Protein AF-A0AA41U1H0-F1 (afdb_monomer_lite)

Structure (mmCIF, N/CA/C/O backbone):
data_AF-A0AA41U1H0-F1
#
_entry.id   AF-A0AA41U1H0-F1
#
loop_
_atom_site.group_PDB
_atom_site.id
_atom_site.type_symbol
_atom_site.label_atom_id
_atom_site.label_alt_id
_atom_site.label_comp_id
_atom_site.label_asym_id
_atom_site.label_entity_id
_atom_site.label_seq_id
_atom_site.pdbx_PDB_ins_code
_atom_site.Cartn_x
_atom_site.Cartn_y
_atom_site.Cartn_z
_atom_site.occupancy
_atom_site.B_iso_or_equiv
_atom_site.auth_seq_id
_atom_site.auth_comp_id
_atom_site.auth_asym_id
_atom_site.auth_atom_id
_atom_site.pdbx_PDB_model_num
ATOM 1 N N . MET A 1 1 ? -1.093 19.615 -44.909 1.00 38.97 1 MET A N 1
ATOM 2 C CA . MET A 1 1 ? -1.624 19.271 -43.579 1.00 38.97 1 MET A CA 1
ATOM 3 C C . MET A 1 1 ? -1.733 17.768 -43.614 1.00 38.97 1 MET A C 1
ATOM 5 O O . MET A 1 1 ? -2.700 17.255 -44.157 1.00 38.97 1 MET A O 1
ATOM 9 N N . GLU A 1 2 ? -0.629 17.109 -43.279 1.00 36.94 2 GLU A N 1
ATOM 10 C CA . GLU A 1 2 ? -0.544 15.651 -43.307 1.00 36.94 2 GLU A CA 1
ATOM 11 C C . GLU A 1 2 ? -1.292 15.120 -42.083 1.0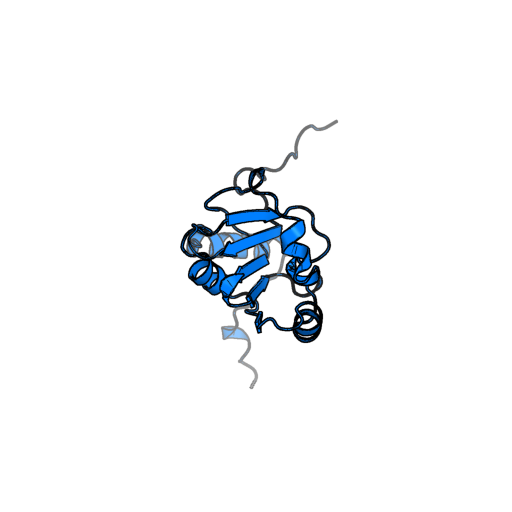0 36.94 2 GLU A C 1
ATOM 13 O O . GLU A 1 2 ? -1.038 15.604 -40.977 1.00 36.94 2 GLU A O 1
ATOM 18 N N . PRO A 1 3 ? -2.273 14.228 -42.267 1.00 50.59 3 PRO A N 1
ATOM 19 C CA . PRO A 1 3 ? -2.850 13.464 -41.184 1.00 50.59 3 PRO A CA 1
ATOM 20 C C . PRO A 1 3 ? -2.080 12.147 -41.120 1.00 50.59 3 PRO A C 1
ATOM 22 O O . PRO A 1 3 ? -2.279 11.340 -42.010 1.00 50.59 3 PRO A O 1
ATOM 25 N N . ASP A 1 4 ? -1.176 11.977 -40.159 1.00 47.00 4 ASP A N 1
ATOM 26 C CA . ASP A 1 4 ? -0.711 10.669 -39.665 1.00 47.00 4 ASP A CA 1
ATOM 27 C C . ASP A 1 4 ? 0.357 10.902 -38.588 1.00 47.00 4 ASP A C 1
ATOM 29 O O . ASP A 1 4 ? 1.455 11.348 -38.892 1.00 47.00 4 ASP A O 1
ATOM 33 N N . GLU A 1 5 ? -0.026 10.679 -37.328 1.00 45.88 5 GLU A N 1
ATOM 34 C CA . GLU A 1 5 ? 0.785 10.127 -36.222 1.00 45.88 5 GLU A CA 1
ATOM 35 C C . GLU A 1 5 ? -0.016 10.295 -34.921 1.00 45.88 5 GLU A C 1
ATOM 37 O O . GLU A 1 5 ? 0.346 11.018 -33.996 1.00 45.88 5 GLU A O 1
ATOM 42 N N . VAL A 1 6 ? -1.171 9.630 -34.845 1.00 46.84 6 VAL A N 1
ATOM 43 C CA . VAL A 1 6 ? -1.650 9.172 -33.537 1.00 46.84 6 VAL A CA 1
ATOM 44 C C . VAL A 1 6 ? -1.108 7.759 -33.423 1.00 46.84 6 VAL A C 1
ATOM 46 O O . VAL A 1 6 ? -1.767 6.797 -33.810 1.00 46.84 6 VAL A O 1
ATOM 49 N N . GLY A 1 7 ? 0.166 7.688 -33.035 1.00 42.78 7 GLY A N 1
ATOM 50 C CA . GLY A 1 7 ? 0.852 6.444 -32.734 1.00 42.78 7 GLY A CA 1
ATOM 51 C C . GLY A 1 7 ? 0.042 5.641 -31.723 1.00 42.78 7 GLY A C 1
ATOM 52 O O . GLY A 1 7 ? -0.494 6.164 -30.747 1.00 42.78 7 GLY A O 1
ATOM 53 N N . GLU A 1 8 ? -0.083 4.373 -32.049 1.00 45.38 8 GLU A N 1
ATOM 54 C CA . GLU A 1 8 ? -0.769 3.295 -31.364 1.00 45.38 8 GLU A CA 1
ATOM 55 C C . GLU A 1 8 ? -0.236 3.102 -29.928 1.00 45.38 8 GLU A C 1
ATOM 57 O O . GLU A 1 8 ? 0.648 2.295 -29.688 1.00 45.38 8 GLU A O 1
ATOM 62 N N . TYR A 1 9 ? -0.779 3.840 -28.953 1.00 47.97 9 TYR A N 1
ATOM 63 C CA . TYR A 1 9 ? -0.639 3.544 -27.512 1.00 47.97 9 TYR A CA 1
ATOM 64 C C . TYR A 1 9 ? -1.861 2.778 -26.973 1.00 47.97 9 TYR A C 1
ATOM 66 O O . TYR A 1 9 ? -2.276 2.943 -25.827 1.00 47.97 9 TYR A O 1
ATOM 74 N N . ALA A 1 10 ? -2.510 1.984 -27.824 1.00 52.25 10 ALA A N 1
ATOM 75 C CA . ALA A 1 10 ? -3.662 1.182 -27.443 1.00 52.25 10 ALA A CA 1
ATOM 76 C C . ALA A 1 10 ? -3.175 -0.199 -26.997 1.00 52.25 10 ALA A C 1
ATOM 78 O O . ALA A 1 10 ? -2.810 -1.004 -27.843 1.00 52.25 10 ALA A O 1
ATOM 79 N N . ASP A 1 11 ? -3.110 -0.435 -25.681 1.00 50.31 11 ASP A N 1
ATOM 80 C CA . ASP A 1 11 ? -3.753 -1.610 -25.052 1.00 50.31 11 ASP A CA 1
ATOM 81 C C . ASP A 1 11 ? -3.364 -1.839 -23.581 1.00 50.31 11 ASP A C 1
ATOM 83 O O . ASP A 1 11 ? -3.979 -2.677 -22.920 1.00 50.31 11 ASP A O 1
ATOM 87 N N . GLU A 1 12 ? -2.428 -1.080 -23.006 1.00 49.78 12 GLU A N 1
ATOM 88 C CA . GLU A 1 12 ? -2.228 -1.086 -21.552 1.00 49.78 12 GLU A CA 1
ATOM 89 C C . GLU A 1 12 ? -2.773 0.207 -20.943 1.00 49.78 12 GLU A C 1
ATOM 91 O O . GLU A 1 12 ? -2.351 1.289 -21.352 1.00 49.78 12 GLU A O 1
ATOM 96 N N . PRO A 1 13 ? -3.747 0.137 -20.010 1.00 51.28 13 PRO A N 1
ATOM 97 C CA . PRO A 1 13 ? -4.160 1.333 -19.296 1.00 51.28 13 PRO A CA 1
ATOM 98 C C . PRO A 1 13 ? -2.927 1.914 -18.610 1.00 51.28 13 PRO A C 1
ATOM 100 O O . PRO A 1 13 ? -2.172 1.155 -17.993 1.00 51.28 13 PRO A O 1
ATOM 103 N N . ASP A 1 14 ? -2.751 3.237 -18.705 1.00 57.66 14 ASP A N 1
ATOM 104 C CA . ASP A 1 14 ? -1.719 3.938 -17.943 1.00 57.66 14 ASP A CA 1
ATOM 105 C C . ASP A 1 14 ? -1.735 3.400 -16.508 1.00 57.66 14 ASP A C 1
ATOM 107 O O . ASP A 1 14 ? -2.815 3.312 -15.898 1.00 57.66 14 ASP A O 1
ATOM 111 N N . PRO A 1 15 ? -0.578 2.970 -15.975 1.00 60.09 15 PRO A N 1
ATOM 112 C CA . PRO A 1 15 ? -0.550 2.350 -14.669 1.00 60.09 15 PRO A CA 1
ATOM 113 C C . PRO A 1 15 ? -1.154 3.322 -13.660 1.00 60.09 15 PRO A C 1
ATOM 115 O O . PRO A 1 15 ? -0.846 4.519 -13.658 1.00 60.09 15 PRO A O 1
ATOM 118 N N . VAL A 1 16 ? -2.017 2.807 -12.779 1.00 62.00 16 VAL A N 1
ATOM 119 C CA . VAL A 1 16 ? -2.509 3.625 -11.671 1.00 62.00 16 VAL A CA 1
ATOM 120 C C . VAL A 1 16 ? -1.298 4.124 -10.897 1.00 62.00 16 VAL A C 1
ATOM 122 O O . VAL A 1 16 ? -0.396 3.351 -10.558 1.00 62.00 16 VAL A O 1
ATOM 125 N N . ILE A 1 17 ? -1.273 5.430 -10.633 1.00 76.69 17 ILE A N 1
ATOM 126 C CA . ILE A 1 17 ? -0.109 6.067 -10.017 1.00 76.69 17 ILE A CA 1
ATOM 127 C C . ILE A 1 17 ? 0.129 5.471 -8.633 1.00 76.69 17 ILE A C 1
ATOM 129 O O . ILE A 1 17 ? 1.256 5.094 -8.317 1.00 76.69 17 ILE A O 1
ATOM 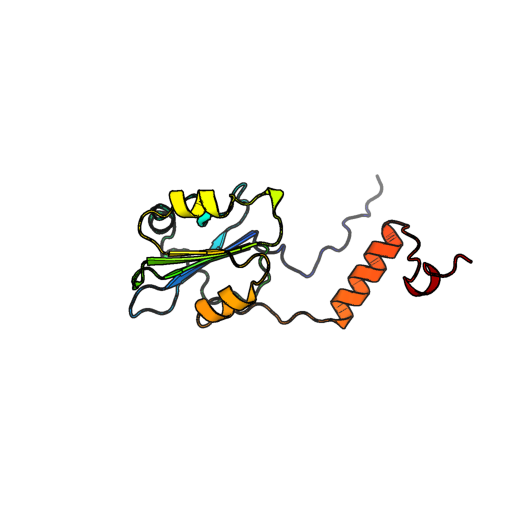133 N N . CYS A 1 18 ? -0.929 5.321 -7.835 1.00 90.56 18 CYS A N 1
ATOM 134 C CA . CYS A 1 18 ? -0.834 4.675 -6.537 1.00 90.56 18 CYS A CA 1
ATOM 135 C C . CYS A 1 18 ? -2.095 3.879 -6.194 1.00 90.56 18 CYS A C 1
ATOM 137 O O . CYS A 1 18 ? -3.210 4.393 -6.290 1.00 90.56 18 CYS A O 1
ATOM 139 N N . LEU A 1 19 ? -1.913 2.634 -5.758 1.00 94.19 19 LEU A N 1
ATOM 140 C CA . LEU A 1 19 ? -2.990 1.814 -5.216 1.00 94.19 19 LEU A CA 1
ATOM 141 C C . LEU A 1 19 ? -3.021 1.906 -3.688 1.00 94.19 19 LEU A C 1
ATOM 143 O O . LEU A 1 19 ? -1.998 1.700 -3.032 1.00 94.19 19 LEU A O 1
ATOM 147 N N . VAL A 1 20 ? -4.195 2.148 -3.113 1.00 96.00 20 VAL A N 1
ATOM 148 C CA . VAL A 1 20 ? -4.409 2.130 -1.662 1.00 96.00 20 VAL A CA 1
ATOM 149 C C . VAL A 1 20 ? -5.289 0.948 -1.299 1.00 96.00 20 VAL A C 1
ATOM 151 O O . VAL A 1 20 ? -6.371 0.792 -1.858 1.00 96.00 20 VAL A O 1
ATOM 154 N N . THR A 1 21 ? -4.851 0.127 -0.348 1.00 97.12 21 THR A N 1
ATOM 155 C CA . THR A 1 21 ? -5.712 -0.880 0.278 1.00 97.12 21 THR A CA 1
ATOM 156 C C . THR A 1 21 ? -5.848 -0.620 1.769 1.00 97.12 21 THR A C 1
ATOM 158 O O . THR A 1 21 ? -4.880 -0.254 2.437 1.00 97.12 21 THR A O 1
ATOM 161 N N . ILE A 1 22 ? -7.062 -0.784 2.290 1.00 96.75 22 ILE A N 1
ATOM 162 C CA . ILE A 1 22 ? -7.386 -0.542 3.698 1.00 96.75 22 ILE A CA 1
ATOM 163 C C . ILE A 1 22 ? -8.031 -1.805 4.258 1.00 96.75 22 ILE A C 1
ATOM 165 O O . ILE A 1 22 ? -9.090 -2.219 3.792 1.00 96.75 22 ILE A O 1
ATOM 169 N N . ASP A 1 23 ? -7.383 -2.420 5.245 1.00 95.06 23 ASP A N 1
ATOM 170 C CA . ASP A 1 23 ? -7.911 -3.547 6.010 1.00 95.06 23 ASP A CA 1
ATOM 171 C C . ASP A 1 23 ? -8.539 -3.034 7.313 1.00 95.06 23 ASP A C 1
ATOM 173 O O . ASP A 1 23 ? -7.855 -2.607 8.255 1.00 95.06 23 ASP A O 1
ATOM 177 N N . GLU A 1 24 ? -9.871 -3.061 7.342 1.00 90.00 24 GLU A N 1
ATOM 178 C CA . GLU A 1 24 ? -10.675 -2.799 8.528 1.00 90.00 24 GLU A CA 1
ATOM 179 C C . GLU A 1 24 ? -11.120 -4.116 9.172 1.00 90.00 24 GLU A C 1
ATOM 181 O O . GLU A 1 24 ? -11.617 -5.034 8.516 1.00 90.00 24 GLU A O 1
ATOM 186 N N . ALA A 1 25 ? -10.985 -4.206 10.497 1.00 85.44 25 ALA A N 1
ATOM 187 C CA . ALA A 1 25 ? -11.260 -5.439 11.226 1.00 85.44 25 ALA A CA 1
ATOM 188 C C . ALA A 1 25 ? -12.665 -5.998 10.945 1.00 85.44 25 ALA A C 1
ATOM 190 O O . ALA A 1 25 ? -13.678 -5.400 11.304 1.00 85.44 25 ALA A O 1
ATOM 191 N N . GLY A 1 26 ? -12.701 -7.221 10.414 1.00 78.94 26 GLY A N 1
ATOM 192 C CA . GLY A 1 26 ? -13.939 -7.970 10.201 1.00 78.94 26 GLY A CA 1
ATOM 193 C C . GLY A 1 26 ? -14.626 -7.696 8.864 1.00 78.94 26 GLY A C 1
ATOM 194 O O . GLY A 1 26 ? -15.715 -8.230 8.650 1.00 78.94 26 GLY A O 1
ATOM 195 N N . LEU A 1 27 ? -13.999 -6.924 7.975 1.00 84.88 27 LEU A N 1
ATOM 196 C CA . LEU A 1 27 ? -14.458 -6.676 6.612 1.00 84.88 27 LEU A CA 1
ATOM 197 C C . LEU A 1 27 ? -13.452 -7.224 5.591 1.00 84.88 27 LEU A C 1
ATOM 199 O O . LEU A 1 27 ? -12.339 -7.618 5.933 1.00 84.88 27 LEU A O 1
ATOM 203 N N . ALA A 1 28 ? -13.877 -7.308 4.330 1.00 87.94 28 ALA A N 1
ATOM 204 C CA . ALA A 1 28 ? -12.928 -7.478 3.237 1.00 87.94 28 ALA A CA 1
ATOM 205 C C . ALA A 1 28 ? -12.147 -6.162 3.052 1.00 87.94 28 ALA A C 1
ATOM 207 O O . ALA A 1 28 ? -12.757 -5.104 3.223 1.00 87.94 28 ALA A O 1
ATOM 208 N N . PRO A 1 29 ? -10.850 -6.198 2.694 1.00 93.31 29 PRO A N 1
ATOM 209 C CA . PRO A 1 29 ? -10.094 -4.976 2.467 1.00 93.31 29 PRO A CA 1
ATOM 210 C C . PRO A 1 29 ? -10.682 -4.158 1.318 1.00 93.31 29 PRO A C 1
ATOM 212 O O . PRO A 1 29 ? -10.951 -4.702 0.244 1.00 93.31 29 PRO A O 1
ATOM 215 N N . SER A 1 30 ? -10.829 -2.857 1.539 1.00 95.06 30 SER A N 1
ATOM 216 C CA . SER A 1 30 ? -11.206 -1.907 0.494 1.00 95.06 30 SER A CA 1
ATOM 217 C C . SER A 1 30 ? -10.014 -1.567 -0.389 1.00 95.06 30 SER A C 1
ATOM 219 O O . SER A 1 30 ? -8.862 -1.611 0.061 1.00 95.06 30 SER A O 1
ATOM 221 N N . CYS A 1 31 ? -10.285 -1.204 -1.640 1.00 95.94 31 CYS A N 1
ATOM 222 C CA . CYS A 1 31 ? -9.265 -0.854 -2.617 1.00 95.94 31 CYS A CA 1
ATOM 223 C C . CYS A 1 31 ? -9.604 0.459 -3.317 1.00 95.94 31 CYS A C 1
ATOM 225 O O . CYS A 1 31 ? -10.726 0.671 -3.760 1.00 95.94 31 CYS A O 1
ATOM 227 N N . TYR A 1 32 ? -8.615 1.332 -3.473 1.00 94.69 32 TYR A N 1
ATOM 228 C CA . TYR A 1 32 ? -8.779 2.626 -4.120 1.00 94.69 32 TYR A CA 1
ATOM 229 C C . TYR A 1 32 ? -7.637 2.862 -5.102 1.00 94.69 32 TYR A C 1
ATOM 231 O O . TYR A 1 32 ? -6.461 2.693 -4.769 1.00 94.69 32 TYR A O 1
ATOM 239 N N . ALA A 1 33 ? -7.986 3.278 -6.318 1.00 91.50 33 ALA A N 1
ATOM 240 C CA . ALA A 1 33 ? -7.030 3.681 -7.338 1.00 91.50 33 ALA A CA 1
ATOM 241 C C . ALA A 1 33 ? -6.863 5.204 -7.313 1.00 91.50 33 ALA A C 1
ATOM 243 O O . ALA A 1 33 ? -7.820 5.939 -7.558 1.00 91.50 33 ALA A O 1
ATOM 244 N N . VAL A 1 34 ? -5.651 5.684 -7.031 1.00 88.38 34 VAL A N 1
ATOM 245 C CA . VAL A 1 34 ? -5.352 7.117 -6.964 1.00 88.38 34 VAL A CA 1
ATOM 246 C C . VAL A 1 34 ? -4.554 7.534 -8.196 1.00 88.38 34 VAL A C 1
ATOM 248 O O . VAL A 1 34 ? -3.466 7.021 -8.468 1.00 88.38 34 VAL A O 1
ATOM 251 N N . LEU A 1 35 ? -5.122 8.473 -8.954 1.00 81.50 35 LEU A N 1
ATOM 252 C CA . LEU A 1 35 ? -4.558 9.017 -10.187 1.00 81.50 35 LEU A CA 1
ATOM 253 C C . LEU A 1 35 ? -4.066 10.452 -9.969 1.00 81.50 35 LEU A C 1
ATOM 255 O O . LEU A 1 35 ? -4.614 11.192 -9.156 1.00 81.50 35 LEU A O 1
ATOM 259 N N . GLY A 1 36 ? -3.053 10.858 -10.732 1.00 68.38 36 GLY A N 1
ATOM 260 C CA . GLY A 1 36 ? -2.586 12.248 -10.804 1.00 68.38 36 GLY A CA 1
ATOM 261 C C . GLY A 1 36 ? -1.957 12.827 -9.531 1.00 68.38 36 GLY A C 1
ATOM 262 O O . GLY A 1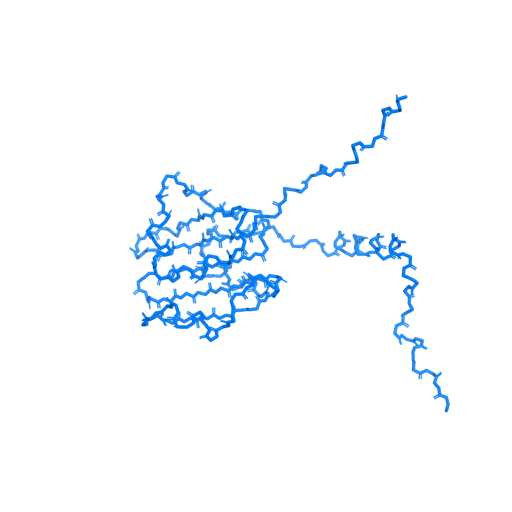 36 ? -1.939 14.046 -9.385 1.00 68.38 36 GLY A O 1
ATOM 263 N N . THR A 1 37 ? -1.463 12.012 -8.594 1.00 64.38 37 THR A N 1
ATOM 264 C CA . THR A 1 37 ? -0.886 12.541 -7.349 1.00 64.38 37 THR A CA 1
ATOM 265 C C . THR A 1 37 ? 0.555 12.995 -7.544 1.00 64.38 37 THR A C 1
ATOM 267 O O . THR A 1 37 ? 1.412 12.186 -7.897 1.00 64.38 37 THR A O 1
ATOM 270 N N . GLU A 1 38 ? 0.852 14.255 -7.222 1.00 69.44 38 GLU A N 1
ATOM 271 C CA . GLU A 1 38 ? 2.235 14.761 -7.180 1.00 69.44 38 GLU A CA 1
ATOM 272 C C . GLU A 1 38 ? 3.061 14.123 -6.046 1.00 69.44 38 GLU A C 1
ATOM 274 O O . GLU A 1 38 ? 4.288 14.081 -6.120 1.00 69.44 38 GLU A O 1
ATOM 279 N N . CYS A 1 39 ? 2.389 13.590 -5.018 1.00 77.75 39 CYS A N 1
ATOM 280 C CA . CYS A 1 39 ? 2.999 12.984 -3.837 1.00 77.75 39 CYS A CA 1
ATOM 281 C C . CYS A 1 39 ? 2.366 11.628 -3.508 1.00 77.75 39 CYS A C 1
ATOM 283 O O . CYS A 1 39 ? 1.153 11.455 -3.619 1.00 77.75 39 CYS A O 1
ATOM 285 N N . HIS A 1 40 ? 3.176 10.692 -3.010 1.00 89.06 40 HIS A N 1
ATOM 286 C CA . HIS A 1 40 ? 2.697 9.394 -2.533 1.00 89.06 40 HIS A CA 1
ATOM 287 C C . HIS A 1 40 ? 1.681 9.550 -1.371 1.00 89.06 40 HIS A C 1
ATOM 289 O O . HIS A 1 40 ? 2.007 10.231 -0.393 1.00 89.06 40 HIS A O 1
ATOM 295 N N . PRO A 1 41 ? 0.506 8.878 -1.383 1.00 91.81 41 PRO A N 1
ATOM 296 C CA . PRO A 1 41 ? -0.543 9.030 -0.360 1.00 91.81 41 PRO A CA 1
ATOM 297 C C . PRO A 1 41 ? -0.097 8.736 1.079 1.00 91.81 41 PRO A C 1
ATOM 299 O O . PRO A 1 41 ? -0.650 9.279 2.031 1.00 91.81 41 PRO A O 1
ATOM 302 N N . VAL A 1 42 ? 0.960 7.938 1.257 1.00 93.12 42 VAL A N 1
ATOM 303 C CA . VAL A 1 42 ? 1.590 7.706 2.574 1.00 93.12 42 VAL A CA 1
ATOM 304 C C . VAL A 1 42 ? 2.006 9.008 3.279 1.00 93.12 42 VAL A C 1
ATOM 306 O O . VAL A 1 42 ? 2.094 9.035 4.505 1.00 93.12 42 VAL A O 1
ATOM 309 N N . ALA A 1 43 ? 2.223 10.095 2.529 1.00 92.69 43 ALA A N 1
ATOM 310 C CA . ALA A 1 43 ? 2.563 11.406 3.068 1.00 92.69 43 ALA A CA 1
ATOM 311 C C . ALA A 1 43 ? 1.414 12.072 3.854 1.00 92.69 43 ALA A C 1
ATOM 313 O O . ALA A 1 43 ? 1.662 12.999 4.624 1.00 92.69 43 ALA A O 1
ATOM 314 N N . LEU A 1 44 ? 0.172 11.604 3.696 1.00 92.69 44 LEU A N 1
ATOM 315 C CA . LEU A 1 44 ? -0.990 12.132 4.420 1.00 92.69 44 LEU A CA 1
ATOM 316 C C . LEU A 1 44 ? -1.058 11.645 5.876 1.00 92.69 44 LEU A C 1
ATOM 318 O O . LEU A 1 44 ? -1.816 12.192 6.678 1.00 92.69 44 LEU A O 1
ATOM 322 N N . GLY A 1 45 ? -0.255 10.644 6.252 1.00 94.69 45 GLY A N 1
ATOM 323 C CA . GLY A 1 45 ? -0.348 10.061 7.587 1.00 94.69 45 GLY A CA 1
ATOM 324 C C . GLY A 1 45 ? -1.713 9.396 7.827 1.00 94.69 45 GLY A C 1
ATOM 325 O O . GLY A 1 45 ? -2.421 9.063 6.878 1.00 94.69 45 GLY A O 1
ATOM 326 N N . PRO A 1 46 ? -2.141 9.252 9.093 1.00 95.94 46 PRO A N 1
ATOM 327 C CA . PRO A 1 46 ? -3.444 8.683 9.433 1.00 95.94 46 PRO A CA 1
ATOM 328 C C . PRO A 1 46 ? -4.648 9.464 8.886 1.00 95.94 46 PRO A C 1
ATOM 330 O O . PRO A 1 46 ? -5.720 8.879 8.775 1.00 95.94 46 PRO A O 1
ATOM 333 N N . ALA A 1 47 ? -4.481 10.745 8.524 1.00 94.12 47 ALA A N 1
ATOM 334 C CA . ALA A 1 47 ? -5.538 11.545 7.892 1.00 94.12 47 ALA A CA 1
ATOM 335 C C . ALA A 1 47 ? -5.935 11.000 6.509 1.00 94.12 47 ALA A C 1
ATOM 337 O O . ALA A 1 47 ? -7.018 11.293 6.022 1.00 94.12 47 ALA A O 1
ATOM 338 N N . LEU A 1 48 ? -5.099 10.143 5.909 1.00 92.38 48 LEU A N 1
ATOM 339 C CA . LEU A 1 48 ? -5.436 9.377 4.712 1.00 92.38 48 LEU A CA 1
ATOM 340 C C . LEU A 1 48 ? -6.779 8.638 4.835 1.00 92.38 48 LEU A C 1
ATOM 342 O O . LEU A 1 48 ? -7.500 8.516 3.852 1.00 92.38 48 LEU A O 1
ATOM 346 N N . LEU A 1 49 ? -7.111 8.136 6.029 1.00 92.94 49 LEU A N 1
ATOM 347 C CA . LEU A 1 49 ? -8.344 7.379 6.264 1.00 92.94 49 LEU A CA 1
ATOM 348 C C . LEU A 1 49 ? -9.605 8.244 6.129 1.00 92.94 49 LEU A C 1
ATOM 350 O O . LEU A 1 49 ? -10.670 7.708 5.847 1.00 92.94 49 LEU A O 1
ATOM 354 N N . ASP A 1 50 ? -9.483 9.562 6.294 1.00 91.94 50 ASP A N 1
ATOM 355 C CA . ASP A 1 50 ? -10.601 10.498 6.155 1.00 91.94 50 ASP A CA 1
ATOM 356 C C . ASP A 1 50 ? -10.894 10.840 4.677 1.00 91.94 50 ASP A C 1
ATOM 358 O O . ASP A 1 50 ? -11.969 11.349 4.361 1.00 91.94 50 ASP A O 1
ATOM 362 N N . GLU A 1 51 ? -9.953 10.552 3.768 1.00 86.94 51 GLU A N 1
ATOM 363 C CA . GLU A 1 51 ? -10.053 10.864 2.333 1.00 86.94 51 GLU A CA 1
ATOM 364 C C . GLU A 1 51 ? -10.762 9.761 1.529 1.00 86.94 51 GLU A C 1
ATOM 366 O O . GLU A 1 51 ? -11.307 10.019 0.453 1.00 86.94 51 GLU A O 1
ATOM 371 N N . PHE A 1 52 ? -10.769 8.522 2.032 1.00 85.00 52 PHE A N 1
ATOM 372 C CA . PHE A 1 52 ? -11.342 7.383 1.319 1.00 85.00 52 PHE A CA 1
ATOM 373 C C . PHE A 1 52 ? -12.759 7.082 1.783 1.00 85.00 52 PHE A C 1
ATOM 375 O O . PHE A 1 52 ? -12.999 6.567 2.873 1.00 85.00 52 PHE A O 1
ATOM 382 N N . ILE A 1 53 ? -13.704 7.404 0.906 1.00 82.81 53 ILE A N 1
ATOM 383 C CA . ILE A 1 53 ? -15.132 7.192 1.123 1.00 82.81 53 ILE A CA 1
ATOM 384 C C . ILE A 1 53 ? -15.535 5.872 0.437 1.00 82.81 53 ILE A C 1
ATOM 386 O O . ILE A 1 53 ? -15.157 5.687 -0.726 1.00 82.81 53 ILE A O 1
ATOM 390 N N . PRO A 1 54 ? -16.293 4.966 1.094 1.00 84.69 54 PRO A N 1
ATOM 391 C CA . PRO A 1 54 ? -16.596 3.634 0.558 1.00 84.69 54 PRO A CA 1
ATOM 392 C C . PRO A 1 54 ? -17.214 3.597 -0.847 1.00 84.69 54 PRO A C 1
ATOM 394 O O . PRO A 1 54 ? -17.072 2.604 -1.552 1.00 84.69 54 PRO A O 1
ATOM 397 N N . GLU A 1 55 ? -17.891 4.659 -1.293 1.00 86.06 55 GLU A N 1
ATOM 398 C CA . GLU A 1 55 ? -18.472 4.744 -2.638 1.00 86.06 55 GLU A CA 1
ATOM 399 C C . GLU A 1 55 ? -17.427 4.790 -3.764 1.00 86.06 55 GLU A C 1
ATOM 401 O O . GLU A 1 55 ? -17.773 4.531 -4.917 1.00 86.06 55 GLU A O 1
ATOM 406 N N . TYR A 1 56 ? -16.172 5.120 -3.447 1.00 87.56 56 TYR A N 1
ATOM 407 C CA . TYR A 1 56 ? -15.060 5.132 -4.400 1.00 87.56 56 TYR A CA 1
ATOM 408 C C . TYR A 1 56 ? -14.204 3.863 -4.351 1.00 87.56 56 TYR A C 1
ATOM 410 O O . TYR A 1 56 ? -13.179 3.804 -5.032 1.00 87.56 56 TYR A O 1
ATOM 418 N N . ASP A 1 57 ? -14.609 2.859 -3.569 1.00 93.25 57 ASP A N 1
ATOM 419 C CA . ASP A 1 57 ? -13.962 1.551 -3.577 1.00 93.25 57 ASP A CA 1
ATOM 420 C C . ASP A 1 57 ? -14.078 0.938 -4.981 1.00 93.25 57 ASP A C 1
ATOM 422 O O . ASP A 1 57 ? -15.173 0.772 -5.529 1.00 93.25 57 ASP A O 1
ATOM 426 N N . VAL A 1 58 ? -12.933 0.624 -5.584 1.00 93.31 58 VAL A N 1
ATOM 427 C CA . VAL A 1 58 ? -12.861 0.032 -6.926 1.00 93.31 58 VAL A CA 1
ATOM 428 C C . VAL A 1 58 ? -12.995 -1.492 -6.895 1.00 93.31 58 VAL A C 1
ATOM 430 O O . VAL A 1 58 ? -13.011 -2.134 -7.948 1.00 93.31 58 VAL A O 1
ATOM 433 N N . GLY A 1 59 ? -13.111 -2.085 -5.704 1.00 92.94 59 GLY A N 1
ATOM 434 C CA . GLY A 1 59 ? -13.059 -3.524 -5.502 1.00 92.94 59 GLY A CA 1
ATOM 435 C C . GLY A 1 59 ? -11.691 -4.102 -5.888 1.00 92.94 59 GLY A C 1
ATOM 436 O O . GLY A 1 59 ? -10.702 -3.378 -5.972 1.00 92.94 59 GLY A O 1
ATOM 437 N N . PRO A 1 60 ? -11.594 -5.420 -6.135 1.00 94.50 60 PRO A N 1
ATOM 438 C CA . PRO A 1 60 ? -10.324 -6.049 -6.479 1.00 94.50 60 PRO A CA 1
ATOM 439 C C . PRO A 1 60 ? -9.659 -5.432 -7.720 1.00 94.50 60 PRO A C 1
ATOM 441 O O . PRO A 1 60 ? -10.172 -5.530 -8.841 1.00 94.50 60 PRO A O 1
ATOM 444 N N . TRP A 1 61 ? -8.476 -4.851 -7.533 1.00 93.75 61 TRP A N 1
ATOM 445 C CA . TRP A 1 61 ? -7.705 -4.231 -8.603 1.00 93.75 61 TRP A CA 1
ATOM 446 C C . TRP A 1 61 ? -6.865 -5.260 -9.360 1.00 93.75 61 TRP A C 1
ATOM 448 O O . TRP A 1 61 ? -6.024 -5.938 -8.769 1.00 93.75 61 TRP A O 1
ATOM 458 N N . HIS A 1 62 ? -7.065 -5.337 -10.678 1.00 91.88 62 HIS A N 1
ATOM 459 C CA . HIS A 1 62 ? -6.398 -6.300 -11.565 1.00 91.88 62 HIS A CA 1
ATOM 460 C C . HIS A 1 62 ? -5.403 -5.662 -12.546 1.00 91.88 62 HIS A C 1
ATOM 462 O O . HIS A 1 62 ? -4.953 -6.322 -13.479 1.00 91.88 62 HIS A O 1
ATOM 468 N N . GLY A 1 63 ? -5.097 -4.373 -12.383 1.00 88.19 63 GLY A N 1
ATOM 469 C CA . GLY A 1 63 ? -4.151 -3.647 -13.230 1.00 88.19 63 GLY A CA 1
ATOM 470 C C . GLY A 1 63 ? -2.759 -3.533 -12.608 1.00 88.19 63 GLY A C 1
ATOM 471 O O . GLY A 1 63 ? -2.539 -3.879 -11.445 1.00 88.19 63 GLY A O 1
ATOM 472 N N . HIS A 1 64 ? -1.823 -2.979 -13.374 1.00 86.94 64 HIS A N 1
ATOM 473 C CA . HIS A 1 64 ? -0.533 -2.541 -12.846 1.00 86.94 64 HIS A CA 1
ATOM 474 C C . HIS A 1 64 ? -0.681 -1.256 -12.016 1.00 86.94 64 HIS A C 1
ATOM 476 O O . HIS A 1 64 ? -1.611 -0.470 -12.214 1.00 86.94 64 HIS A O 1
ATOM 482 N N . ALA A 1 65 ? 0.242 -1.051 -11.079 1.00 89.50 65 ALA A N 1
ATOM 483 C CA . ALA A 1 65 ? 0.363 0.172 -10.295 1.00 89.50 65 ALA A CA 1
ATOM 484 C C . ALA A 1 65 ? 1.839 0.577 -10.216 1.00 89.50 65 ALA A C 1
ATOM 486 O O . ALA A 1 65 ? 2.715 -0.289 -10.238 1.00 89.50 65 ALA A O 1
ATOM 487 N N . MET A 1 66 ? 2.120 1.877 -10.122 1.00 89.19 66 MET A N 1
ATOM 488 C CA . MET A 1 66 ? 3.499 2.376 -9.991 1.00 89.19 66 MET A CA 1
ATOM 489 C C . MET A 1 66 ? 3.952 2.535 -8.538 1.00 89.19 66 MET A C 1
ATOM 491 O O . MET A 1 66 ? 5.149 2.639 -8.259 1.00 89.19 66 MET A O 1
ATOM 495 N N . ALA A 1 67 ? 2.998 2.574 -7.616 1.00 92.06 67 ALA A N 1
ATOM 496 C CA . ALA A 1 67 ? 3.226 2.668 -6.189 1.00 92.06 67 ALA A CA 1
ATOM 497 C C . ALA A 1 67 ? 2.037 2.094 -5.421 1.00 92.06 67 ALA A C 1
ATOM 499 O O . ALA A 1 67 ? 0.958 1.863 -5.981 1.00 92.06 67 ALA A O 1
ATOM 500 N N . GLY A 1 68 ? 2.205 1.903 -4.117 1.00 94.38 68 GLY A N 1
ATOM 501 C CA . GLY A 1 68 ? 1.088 1.481 -3.298 1.00 94.38 68 GLY A CA 1
ATOM 502 C C . GLY A 1 68 ? 1.307 1.581 -1.803 1.00 94.38 68 GLY A C 1
ATOM 503 O O . GLY A 1 68 ? 2.428 1.639 -1.298 1.00 94.38 68 GLY A O 1
ATOM 504 N N . ILE A 1 69 ? 0.185 1.570 -1.095 1.00 96.19 69 ILE A N 1
ATOM 505 C CA . ILE A 1 69 ? 0.109 1.589 0.360 1.00 96.19 69 ILE A CA 1
ATOM 506 C C . ILE A 1 69 ? -0.995 0.642 0.827 1.00 96.19 69 ILE A C 1
ATOM 508 O O . ILE A 1 69 ? -2.121 0.684 0.339 1.00 96.19 69 ILE A O 1
ATOM 512 N N . HIS A 1 70 ? -0.658 -0.192 1.798 1.00 97.56 70 HIS A N 1
ATOM 513 C CA . HIS A 1 70 ? -1.592 -1.006 2.553 1.00 97.56 70 HIS A CA 1
ATOM 514 C C . HIS A 1 70 ? -1.693 -0.474 3.980 1.00 97.56 70 HIS A C 1
ATOM 516 O O . HIS A 1 70 ? -0.668 -0.247 4.629 1.00 97.56 70 HIS A O 1
ATOM 522 N N . VAL A 1 71 ? -2.914 -0.309 4.479 1.00 97.62 71 VAL A N 1
ATOM 523 C CA . VAL A 1 71 ? -3.196 0.194 5.825 1.00 97.62 71 VAL A CA 1
ATOM 524 C C . VAL A 1 71 ? -3.989 -0.852 6.608 1.00 97.62 71 VAL A C 1
ATOM 526 O O . VAL A 1 71 ? -5.153 -1.090 6.314 1.00 97.62 71 VAL A O 1
ATOM 529 N N . ASP A 1 72 ? -3.379 -1.441 7.638 1.00 96.75 72 ASP A N 1
ATOM 530 C CA . ASP A 1 72 ? -4.060 -2.290 8.626 1.00 96.75 72 ASP A CA 1
ATOM 531 C C . ASP A 1 72 ? -4.476 -1.409 9.807 1.00 96.75 72 ASP A C 1
ATOM 533 O O . ASP A 1 72 ? -3.659 -1.049 10.669 1.00 96.75 72 ASP A O 1
ATOM 537 N N . VAL A 1 73 ? -5.757 -1.038 9.834 1.00 95.50 73 VAL A N 1
ATOM 538 C CA . VAL A 1 73 ? -6.303 -0.103 10.827 1.00 95.50 73 VAL A CA 1
ATOM 539 C C . VAL A 1 73 ? -6.283 -0.718 12.224 1.00 95.50 73 VAL A C 1
ATOM 541 O O . VAL A 1 73 ? -5.939 -0.054 13.205 1.00 95.50 73 VAL A O 1
ATOM 544 N N . ALA A 1 74 ? -6.601 -2.009 12.324 1.00 93.94 74 ALA A N 1
ATOM 545 C CA . ALA A 1 74 ? -6.735 -2.711 13.594 1.00 93.94 74 ALA A CA 1
ATOM 546 C C . ALA A 1 74 ? -5.395 -2.855 14.323 1.00 93.94 74 ALA A C 1
ATOM 548 O O . ALA A 1 74 ? -5.324 -2.707 15.546 1.00 93.94 74 ALA A O 1
ATOM 549 N N . ARG A 1 75 ? -4.323 -3.139 13.577 1.00 95.12 75 ARG A N 1
ATOM 550 C CA . ARG A 1 75 ? -2.964 -3.285 14.117 1.00 95.12 75 ARG A CA 1
ATOM 551 C C . ARG A 1 75 ? -2.161 -1.994 14.074 1.00 95.12 75 ARG A C 1
ATOM 553 O O . ARG A 1 75 ? -1.047 -1.979 14.595 1.00 95.12 75 ARG A O 1
ATOM 560 N N . ARG A 1 76 ? -2.712 -0.930 13.484 1.00 96.75 76 ARG A N 1
ATOM 561 C CA . ARG A 1 76 ? -2.031 0.346 13.243 1.00 96.75 76 ARG A CA 1
ATOM 562 C C . ARG A 1 76 ? -0.711 0.129 12.503 1.00 96.75 76 ARG A C 1
ATOM 564 O O . ARG A 1 76 ? 0.349 0.552 12.967 1.00 96.75 76 ARG A O 1
ATOM 571 N N . ARG A 1 77 ? -0.767 -0.578 11.372 1.00 97.19 77 ARG A N 1
ATOM 572 C CA . ARG A 1 77 ? 0.398 -0.825 10.510 1.00 97.19 77 ARG A CA 1
ATOM 573 C C . ARG A 1 77 ? 0.153 -0.228 9.135 1.00 97.19 77 ARG A C 1
ATOM 575 O O . ARG A 1 77 ? -0.954 -0.309 8.614 1.00 97.19 77 ARG A O 1
ATOM 582 N N . VAL A 1 78 ? 1.190 0.355 8.561 1.00 97.62 78 VAL A N 1
ATOM 583 C CA . VAL A 1 78 ? 1.192 0.859 7.195 1.00 97.62 78 VAL A CA 1
ATOM 584 C C . VAL A 1 78 ? 2.392 0.274 6.467 1.00 97.62 78 VAL A C 1
ATOM 586 O O . VAL A 1 78 ? 3.517 0.340 6.957 1.00 97.62 78 VAL A O 1
ATOM 589 N N . ALA A 1 79 ? 2.144 -0.319 5.308 1.00 97.19 79 ALA A N 1
ATOM 590 C CA . ALA A 1 79 ? 3.169 -0.882 4.444 1.00 97.19 79 ALA A CA 1
ATOM 591 C C . ALA A 1 79 ? 3.113 -0.160 3.102 1.00 97.19 79 ALA A C 1
ATOM 593 O O . ALA A 1 79 ? 2.028 -0.013 2.544 1.00 97.19 79 ALA A O 1
ATOM 594 N N . TRP A 1 80 ? 4.240 0.313 2.579 1.00 96.25 80 TRP A N 1
ATOM 595 C CA . TRP A 1 80 ? 4.240 1.089 1.338 1.00 96.25 80 TRP A CA 1
ATOM 596 C C . TRP A 1 80 ? 5.453 0.799 0.452 1.00 96.25 80 TRP A C 1
ATOM 598 O O . TRP A 1 80 ? 6.499 0.346 0.922 1.00 96.25 80 TRP A O 1
ATOM 608 N N . TRP A 1 81 ? 5.289 1.035 -0.847 1.00 94.62 81 TRP A N 1
ATOM 609 C CA . TRP A 1 81 ? 6.280 0.764 -1.888 1.00 94.62 81 TRP A CA 1
ATOM 610 C C . TRP A 1 81 ? 6.089 1.716 -3.072 1.00 94.62 81 TRP A C 1
ATOM 612 O O . TRP A 1 81 ? 5.024 2.310 -3.238 1.00 94.62 81 TRP A O 1
ATOM 622 N N . GLY A 1 82 ? 7.097 1.819 -3.934 1.00 91.00 82 GLY A N 1
ATOM 623 C CA . GLY A 1 82 ? 6.935 2.464 -5.230 1.00 91.00 82 GLY A CA 1
ATOM 624 C C . GLY A 1 82 ? 8.173 2.402 -6.118 1.00 91.00 82 GLY A C 1
ATOM 625 O O . GLY A 1 82 ? 9.297 2.283 -5.637 1.00 91.00 82 GLY A O 1
ATOM 626 N N . LEU A 1 83 ? 7.946 2.528 -7.427 1.00 85.19 83 LEU A N 1
ATOM 627 C CA . LEU A 1 83 ? 8.965 2.335 -8.467 1.00 85.19 83 LEU A CA 1
ATOM 628 C C . LEU A 1 83 ? 9.823 3.584 -8.742 1.00 85.19 83 LEU A C 1
ATOM 630 O O . LEU A 1 83 ? 10.936 3.455 -9.246 1.00 85.19 83 LEU A O 1
ATOM 634 N N . TYR A 1 84 ? 9.340 4.786 -8.396 1.00 76.56 84 TYR A N 1
ATOM 635 C CA . TYR A 1 84 ? 10.017 6.060 -8.682 1.00 76.56 84 TYR A CA 1
ATOM 636 C C . TYR A 1 84 ? 10.472 6.798 -7.410 1.00 76.56 84 TYR A C 1
ATOM 638 O O . TYR A 1 84 ? 9.686 7.518 -6.797 1.00 76.56 84 TYR A O 1
ATOM 646 N N . PRO A 1 85 ? 11.759 6.710 -7.020 1.00 63.72 85 PRO A N 1
ATOM 647 C CA . PRO A 1 85 ? 12.253 7.280 -5.763 1.00 63.72 85 PRO A CA 1
ATOM 648 C C . PRO A 1 85 ? 12.107 8.804 -5.653 1.00 63.72 85 PRO A C 1
ATOM 650 O O . PRO A 1 85 ? 11.994 9.326 -4.549 1.00 63.72 85 PRO A O 1
ATOM 653 N N . ALA A 1 86 ? 12.125 9.523 -6.781 1.00 60.66 86 ALA A N 1
ATOM 654 C CA . ALA A 1 86 ? 12.133 10.988 -6.809 1.00 60.66 86 ALA A CA 1
ATOM 655 C C . ALA A 1 86 ? 10.816 11.630 -6.331 1.00 60.66 86 ALA A C 1
ATOM 657 O O . ALA A 1 86 ? 10.813 12.805 -5.973 1.00 60.66 86 ALA A O 1
ATOM 658 N N . SER A 1 87 ? 9.723 10.867 -6.309 1.00 65.38 87 SER A N 1
ATOM 659 C CA . SER A 1 87 ? 8.377 11.344 -5.964 1.00 65.38 87 SER A CA 1
ATOM 660 C C . SER A 1 87 ? 7.899 10.834 -4.597 1.00 65.38 87 SER A C 1
ATOM 662 O O . SER A 1 87 ? 6.742 11.036 -4.222 1.00 65.38 87 SER A O 1
ATOM 664 N N . HIS A 1 88 ? 8.768 10.144 -3.851 1.00 75.19 88 HIS A N 1
ATOM 665 C CA . HIS A 1 88 ? 8.419 9.493 -2.591 1.00 75.19 88 HIS A CA 1
ATOM 666 C C . HIS A 1 88 ? 9.045 10.201 -1.381 1.00 75.19 88 HIS A C 1
ATOM 668 O O . HIS A 1 88 ? 10.200 10.626 -1.447 1.00 75.19 88 HIS A O 1
ATOM 674 N N . PRO A 1 89 ? 8.319 10.297 -0.251 1.00 79.62 89 PRO A N 1
ATOM 675 C CA . PRO A 1 89 ? 8.906 10.744 1.009 1.00 79.62 89 PRO A CA 1
ATOM 676 C C . PRO A 1 89 ? 10.008 9.780 1.468 1.00 79.62 89 PRO A C 1
ATOM 678 O O . PRO A 1 89 ? 9.959 8.580 1.189 1.00 79.62 89 PRO A O 1
ATOM 681 N N . MET A 1 90 ? 10.997 10.275 2.214 1.00 85.75 90 MET A N 1
ATOM 682 C CA . MET A 1 90 ? 12.013 9.385 2.783 1.00 85.75 90 MET A CA 1
ATOM 683 C C . MET A 1 90 ? 11.386 8.483 3.863 1.00 85.75 90 MET A C 1
ATOM 685 O O . MET A 1 90 ? 10.553 8.963 4.634 1.00 85.75 90 MET A O 1
ATOM 689 N N . PRO A 1 91 ? 11.818 7.216 4.031 1.00 84.38 91 PRO A N 1
ATOM 690 C CA . PRO A 1 91 ? 11.232 6.314 5.032 1.00 84.38 91 PRO A CA 1
ATOM 691 C C . PRO A 1 91 ? 11.161 6.892 6.455 1.00 84.38 91 PRO A C 1
ATOM 693 O O . PRO A 1 91 ? 10.119 6.816 7.102 1.00 84.38 91 PRO A O 1
ATOM 696 N N . GLY A 1 92 ? 12.218 7.576 6.910 1.00 85.56 92 GLY A N 1
ATOM 697 C CA . GLY A 1 92 ? 12.232 8.226 8.228 1.00 85.56 92 GLY A CA 1
ATOM 698 C C . GLY A 1 92 ? 11.305 9.446 8.353 1.00 85.56 92 GLY A C 1
ATOM 699 O O . GLY A 1 92 ? 10.940 9.839 9.460 1.00 85.56 92 GLY A O 1
ATOM 700 N N . GLU A 1 93 ? 10.899 10.064 7.242 1.00 90.75 93 GLU A N 1
ATOM 701 C CA . GLU A 1 93 ? 9.862 11.102 7.248 1.00 90.75 93 GLU A CA 1
ATOM 702 C C . GLU A 1 93 ? 8.478 10.475 7.403 1.00 90.75 93 GLU A C 1
ATOM 704 O O . GLU A 1 93 ? 7.668 10.979 8.180 1.00 90.75 93 GLU A O 1
ATOM 709 N N . VAL A 1 94 ? 8.233 9.342 6.741 1.00 91.94 94 VAL A N 1
ATOM 710 C CA . VAL A 1 94 ? 6.959 8.620 6.834 1.00 91.94 94 VAL A CA 1
ATOM 711 C C . VAL A 1 94 ? 6.684 8.142 8.259 1.00 91.94 94 VAL A C 1
ATOM 713 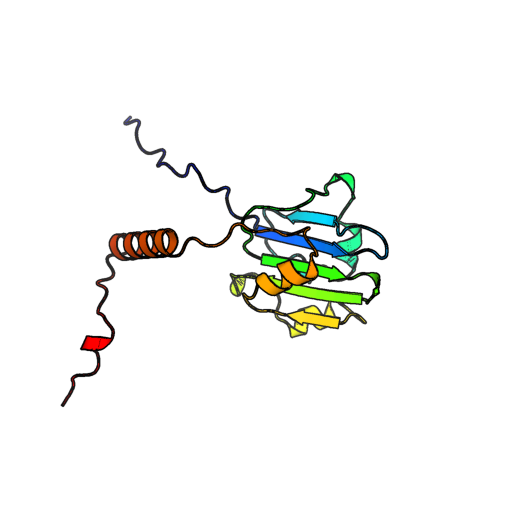O O . VAL A 1 94 ? 5.579 8.339 8.759 1.00 91.94 94 VAL A O 1
ATOM 716 N N . GLU A 1 95 ? 7.687 7.611 8.960 1.00 93.56 95 GLU A N 1
ATOM 717 C CA . GLU A 1 95 ? 7.561 7.239 10.379 1.00 93.56 95 GLU A CA 1
ATOM 718 C C . GLU A 1 95 ? 7.066 8.400 11.257 1.00 93.56 95 GLU A C 1
ATOM 720 O O . GLU A 1 95 ? 6.273 8.206 12.179 1.00 93.56 95 GLU A O 1
ATOM 725 N N . ARG A 1 96 ? 7.484 9.636 10.953 1.00 95.00 96 ARG A N 1
ATOM 726 C CA . ARG A 1 96 ? 7.030 10.835 11.676 1.00 95.00 96 ARG A CA 1
ATOM 727 C C . ARG A 1 96 ? 5.605 11.250 11.314 1.00 95.00 96 ARG A C 1
ATOM 729 O O . ARG A 1 96 ? 4.933 11.849 12.152 1.00 95.00 96 ARG A O 1
ATOM 736 N N . LEU A 1 97 ? 5.168 10.974 10.087 1.00 95.75 97 LEU A N 1
ATOM 737 C CA . LEU A 1 97 ? 3.819 11.277 9.597 1.00 95.75 97 LEU A CA 1
ATOM 738 C C . LEU A 1 97 ? 2.776 10.282 10.125 1.00 95.75 97 LEU A C 1
ATOM 740 O O . LEU A 1 97 ? 1.600 10.624 10.205 1.00 95.75 97 LEU A O 1
ATOM 744 N N . TRP A 1 98 ? 3.210 9.094 10.554 1.00 96.94 98 TRP A N 1
ATOM 745 C CA . TRP A 1 98 ? 2.373 8.019 11.093 1.00 96.94 98 TRP A CA 1
ATOM 746 C C . TRP A 1 98 ? 2.628 7.758 12.592 1.00 96.94 98 TRP A C 1
ATOM 748 O O . TRP A 1 98 ? 3.064 6.674 12.988 1.00 96.94 98 TRP A O 1
ATOM 758 N N . PRO A 1 99 ? 2.344 8.730 13.482 1.00 96.00 99 PRO A N 1
ATOM 759 C CA . PRO A 1 99 ? 2.686 8.616 14.895 1.00 96.00 99 PRO A CA 1
ATOM 760 C C . PRO A 1 99 ? 1.922 7.480 15.585 1.00 96.00 99 PRO A C 1
ATOM 762 O O . PRO A 1 99 ? 0.690 7.442 15.604 1.00 96.00 99 PRO A O 1
ATOM 765 N N . GLY A 1 100 ? 2.667 6.572 16.217 1.00 96.19 100 GLY A N 1
ATOM 766 C CA . GLY A 1 100 ? 2.099 5.430 16.937 1.00 96.19 100 GLY A CA 1
ATOM 767 C C . GLY A 1 100 ? 1.612 4.293 16.036 1.00 96.19 100 GLY A C 1
ATOM 768 O O . GLY A 1 100 ? 0.913 3.407 16.530 1.00 96.19 100 GLY A O 1
ATOM 769 N N . TRP A 1 101 ? 1.972 4.325 14.752 1.00 97.75 101 TRP A N 1
ATOM 770 C CA . TRP A 1 101 ? 1.810 3.220 13.816 1.00 97.75 101 TRP A CA 1
ATOM 771 C C . TRP A 1 101 ? 3.161 2.554 13.556 1.00 97.75 101 TRP A C 1
ATOM 773 O O . TRP A 1 101 ? 4.214 3.178 13.690 1.00 97.75 101 TRP A O 1
ATOM 783 N N . GLN A 1 102 ? 3.132 1.285 13.163 1.00 97.31 102 GLN A N 1
ATOM 784 C CA . GLN A 1 102 ? 4.284 0.653 12.532 1.00 97.31 102 GLN A CA 1
ATOM 785 C C . GLN A 1 102 ? 4.303 1.023 11.049 1.00 97.31 102 GLN A C 1
ATOM 787 O O . GLN A 1 102 ? 3.299 0.828 10.368 1.00 97.31 102 GLN A O 1
ATOM 792 N N . VAL A 1 103 ? 5.441 1.510 10.559 1.00 97.31 103 VAL A N 1
ATOM 793 C CA . VAL A 1 103 ? 5.654 1.839 9.146 1.00 97.31 103 VAL A CA 1
ATOM 794 C C . VAL A 1 103 ? 6.677 0.875 8.565 1.00 97.31 103 VAL A C 1
ATOM 796 O O . VAL A 1 103 ? 7.798 0.803 9.060 1.00 97.31 103 VAL A O 1
ATOM 799 N N . ASP A 1 104 ? 6.305 0.167 7.505 1.00 96.69 104 ASP A N 1
ATOM 800 C CA . ASP A 1 104 ? 7.187 -0.732 6.770 1.00 96.69 104 ASP A CA 1
ATOM 801 C C . ASP A 1 104 ? 7.341 -0.212 5.323 1.00 96.69 104 ASP A C 1
ATOM 803 O O . ASP A 1 104 ? 6.359 -0.024 4.602 1.00 96.69 104 ASP A O 1
ATOM 807 N N . PHE A 1 105 ? 8.577 0.070 4.897 1.00 95.31 105 PHE A N 1
ATOM 808 C CA . PHE A 1 105 ? 8.888 0.421 3.505 1.00 95.31 105 PHE A CA 1
ATOM 809 C C . PHE A 1 105 ? 9.467 -0.791 2.777 1.00 95.31 105 PHE A C 1
ATOM 811 O O . PHE A 1 105 ? 10.439 -1.388 3.241 1.00 95.31 105 PHE A O 1
ATOM 818 N N . HIS A 1 106 ? 8.898 -1.121 1.620 1.00 94.94 106 HIS A N 1
ATOM 819 C CA . HIS A 1 106 ? 9.254 -2.315 0.853 1.00 94.94 106 HIS A CA 1
ATOM 820 C C . HIS A 1 106 ? 10.021 -2.028 -0.445 1.00 94.94 106 HIS A C 1
ATOM 822 O O . HIS A 1 106 ? 10.262 -2.951 -1.215 1.00 94.94 106 HIS A O 1
ATOM 828 N N . GLY A 1 107 ? 10.453 -0.787 -0.697 1.00 91.94 107 GLY A N 1
ATOM 829 C CA . GLY A 1 107 ? 11.170 -0.469 -1.935 1.00 91.94 107 GLY A CA 1
ATOM 830 C C . GLY A 1 107 ? 10.258 -0.620 -3.149 1.00 91.94 107 GLY A C 1
ATOM 831 O O . GLY A 1 107 ? 9.216 0.027 -3.216 1.00 91.94 107 GLY A O 1
ATOM 832 N N . ASP A 1 108 ? 10.649 -1.489 -4.076 1.00 90.56 108 ASP A N 1
ATOM 833 C CA . ASP A 1 108 ? 9.903 -1.892 -5.270 1.00 90.56 108 ASP A CA 1
ATOM 834 C C . ASP A 1 108 ? 9.185 -3.250 -5.115 1.00 90.56 108 ASP A C 1
ATOM 836 O O . ASP A 1 108 ? 8.553 -3.709 -6.065 1.00 90.56 108 ASP A O 1
ATOM 840 N N . ALA A 1 109 ? 9.229 -3.878 -3.931 1.00 92.44 109 ALA A N 1
ATOM 841 C CA . ALA A 1 109 ? 8.637 -5.195 -3.671 1.00 92.44 109 ALA A CA 1
ATOM 842 C C . ALA A 1 109 ? 7.103 -5.134 -3.504 1.00 92.44 109 ALA A C 1
ATOM 844 O O . ALA A 1 109 ? 6.550 -5.337 -2.416 1.00 92.44 109 ALA A O 1
ATOM 845 N N . TRP A 1 110 ? 6.400 -4.839 -4.599 1.00 92.75 110 TRP A N 1
ATOM 846 C CA . TRP A 1 110 ? 4.938 -4.752 -4.679 1.00 92.75 110 TRP A CA 1
ATOM 847 C C . TRP A 1 110 ? 4.228 -6.062 -4.302 1.00 92.75 110 TRP A C 1
ATOM 849 O O . TRP A 1 110 ? 3.065 -6.041 -3.893 1.00 92.75 110 TRP A O 1
ATOM 859 N N . GLU A 1 111 ? 4.913 -7.204 -4.379 1.00 94.69 111 GLU A N 1
ATOM 860 C CA . GLU A 1 111 ? 4.397 -8.520 -3.996 1.00 94.69 111 GLU A CA 1
ATOM 861 C C . GLU A 1 111 ? 3.995 -8.574 -2.518 1.00 94.69 111 GLU A C 1
ATOM 863 O O . GLU A 1 111 ? 3.060 -9.287 -2.144 1.00 94.69 111 GLU A O 1
ATOM 868 N N . GLU A 1 112 ? 4.658 -7.788 -1.669 1.00 96.44 112 GLU A N 1
ATOM 869 C CA . GLU A 1 112 ? 4.306 -7.697 -0.256 1.00 96.44 112 GLU A CA 1
ATOM 870 C C . GLU A 1 112 ? 2.956 -6.996 -0.058 1.00 96.44 112 GLU A C 1
ATOM 872 O O . GLU A 1 112 ? 2.153 -7.414 0.778 1.00 96.44 112 GLU A O 1
ATOM 877 N N . HIS A 1 113 ? 2.639 -6.001 -0.894 1.00 95.88 113 HIS A N 1
ATOM 878 C CA . HIS A 1 113 ? 1.309 -5.390 -0.919 1.00 95.88 113 HIS A CA 1
ATOM 879 C C . HIS A 1 113 ? 0.261 -6.414 -1.374 1.00 95.88 113 HIS A C 1
ATOM 881 O O . HIS A 1 113 ? -0.771 -6.536 -0.726 1.00 95.88 113 HIS A O 1
ATOM 887 N N . VAL A 1 114 ? 0.534 -7.228 -2.399 1.00 95.81 114 VAL A N 1
ATOM 888 C CA . VAL A 1 114 ? -0.384 -8.312 -2.812 1.00 95.81 114 VAL A CA 1
ATOM 889 C C . VAL A 1 114 ? -0.668 -9.279 -1.663 1.00 95.81 114 VAL A C 1
ATOM 891 O O . VAL A 1 114 ? -1.820 -9.651 -1.428 1.00 95.81 114 VAL A O 1
ATOM 894 N N . ARG A 1 115 ? 0.368 -9.662 -0.906 1.00 95.94 115 ARG A N 1
ATOM 895 C CA . ARG A 1 115 ? 0.229 -10.549 0.254 1.00 95.94 115 ARG A CA 1
ATOM 896 C C . ARG A 1 115 ? -0.640 -9.931 1.353 1.00 95.94 115 ARG A C 1
ATOM 898 O O . ARG A 1 115 ? -1.445 -10.640 1.954 1.00 95.94 115 ARG A O 1
ATOM 905 N N . LEU A 1 116 ? -0.454 -8.644 1.636 1.00 95.69 116 LEU A N 1
ATOM 906 C CA . LEU A 1 116 ? -1.176 -7.918 2.684 1.00 95.69 116 LEU A CA 1
ATOM 907 C C . LEU A 1 116 ? -2.622 -7.582 2.287 1.00 95.69 116 LEU A C 1
ATOM 909 O O . LEU A 1 116 ? -3.525 -7.708 3.104 1.00 95.69 116 LEU A O 1
ATOM 913 N N . ALA A 1 117 ? -2.855 -7.238 1.021 1.00 94.62 117 ALA A N 1
ATOM 914 C CA . ALA A 1 117 ? -4.156 -6.838 0.487 1.00 94.62 117 ALA A CA 1
ATOM 915 C C . ALA A 1 117 ? -5.190 -7.976 0.419 1.00 94.62 117 ALA A C 1
ATOM 917 O O . ALA A 1 117 ? -6.337 -7.728 0.059 1.00 94.62 117 ALA A O 1
ATOM 918 N N . ALA A 1 118 ? -4.799 -9.222 0.711 1.00 93.38 118 ALA A N 1
ATOM 919 C CA . ALA A 1 118 ? -5.688 -10.382 0.826 1.00 93.38 118 ALA A CA 1
ATOM 920 C C . ALA A 1 118 ? -6.697 -10.545 -0.337 1.00 93.38 118 ALA A C 1
ATOM 922 O O . ALA A 1 118 ? -7.841 -10.946 -0.132 1.00 93.38 118 ALA A O 1
ATOM 923 N N . GLY A 1 119 ? -6.261 -10.258 -1.570 1.00 94.31 119 GLY A N 1
ATOM 924 C CA . GLY A 1 119 ? -7.081 -10.359 -2.784 1.00 94.31 119 GLY A CA 1
ATOM 925 C C . GLY A 1 119 ? -7.696 -9.045 -3.277 1.00 94.31 119 GLY A C 1
ATOM 926 O O . GLY A 1 119 ? -8.282 -9.039 -4.355 1.00 94.31 119 GLY A O 1
ATOM 927 N N . ALA A 1 120 ? -7.529 -7.933 -2.556 1.00 95.44 120 ALA A N 1
ATOM 928 C CA . ALA A 1 120 ? -7.906 -6.603 -3.044 1.00 95.44 120 ALA A CA 1
ATOM 929 C C . ALA A 1 120 ? -6.935 -6.067 -4.114 1.00 95.44 120 ALA A C 1
ATOM 931 O O . ALA A 1 120 ? -7.328 -5.259 -4.949 1.00 95.44 120 ALA A O 1
ATOM 932 N N . PHE A 1 121 ? -5.691 -6.556 -4.142 1.00 95.25 121 PHE A N 1
ATOM 933 C CA . PHE A 1 121 ? -4.716 -6.263 -5.191 1.00 95.25 121 PHE A CA 1
ATOM 934 C C . PHE A 1 121 ? -4.250 -7.560 -5.860 1.00 95.25 121 PHE A C 1
ATOM 936 O O . PHE A 1 121 ? -3.644 -8.416 -5.215 1.00 95.25 121 PHE A O 1
ATOM 943 N N . VAL A 1 122 ? -4.556 -7.708 -7.150 1.00 94.38 122 VAL A N 1
ATOM 944 C CA . VAL A 1 122 ? -4.299 -8.908 -7.960 1.00 94.38 122 VAL A CA 1
ATOM 945 C C . VAL A 1 122 ? -3.693 -8.490 -9.309 1.00 94.38 122 VAL A C 1
ATOM 947 O O . VAL A 1 122 ? -4.336 -8.639 -10.348 1.00 94.38 122 VAL A O 1
ATOM 950 N N . PRO A 1 123 ? -2.470 -7.928 -9.323 1.00 90.25 123 PRO A N 1
ATOM 951 C CA . PRO A 1 123 ? -1.855 -7.466 -10.560 1.00 90.25 123 PRO A CA 1
ATOM 952 C C . PRO A 1 123 ? -1.658 -8.638 -11.531 1.00 90.25 123 PRO A C 1
ATOM 954 O O . PRO A 1 123 ? -1.461 -9.786 -11.101 1.00 90.25 123 PRO A O 1
ATOM 957 N N . PRO A 1 124 ? -1.681 -8.375 -12.846 1.00 86.88 124 PRO A N 1
ATOM 958 C CA . PRO A 1 124 ? -1.420 -9.412 -13.823 1.00 86.88 124 PRO A CA 1
ATOM 959 C C . PRO A 1 124 ? 0.042 -9.850 -13.694 1.00 86.88 124 PRO A C 1
ATOM 961 O O . PRO A 1 124 ? 0.929 -9.072 -13.330 1.00 86.88 124 PRO A O 1
ATOM 964 N N . ARG A 1 125 ? 0.303 -11.134 -13.953 1.00 84.44 125 ARG A N 1
ATOM 965 C CA . ARG A 1 125 ? 1.670 -11.655 -13.882 1.00 84.44 125 ARG A CA 1
ATOM 966 C C . ARG A 1 125 ? 2.509 -11.026 -14.995 1.00 84.44 125 ARG A C 1
ATOM 968 O O . ARG A 1 125 ? 2.040 -11.030 -16.133 1.00 84.44 125 ARG A O 1
ATOM 975 N N . PRO A 1 126 ? 3.737 -10.566 -14.700 1.00 79.69 126 PRO A N 1
ATOM 976 C CA . PRO A 1 126 ? 4.663 -10.149 -15.741 1.00 79.69 126 PRO A CA 1
ATOM 977 C C . PRO A 1 126 ? 4.871 -11.282 -16.747 1.00 79.69 126 PRO A C 1
ATOM 979 O O . PRO A 1 126 ? 5.093 -12.428 -16.345 1.00 79.69 126 PRO A O 1
ATOM 982 N N . ASP A 1 127 ? 4.805 -10.954 -18.034 1.00 85.06 127 ASP A N 1
ATOM 983 C CA . ASP A 1 127 ? 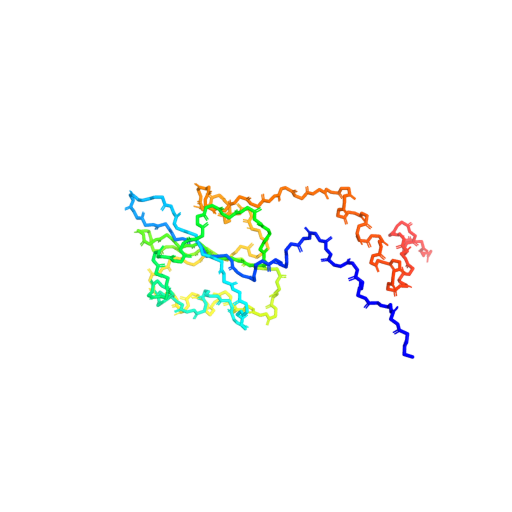5.231 -11.829 -19.123 1.00 85.06 127 ASP A CA 1
ATOM 984 C C . ASP A 1 127 ? 6.709 -11.521 -19.425 1.00 85.06 127 ASP A C 1
ATOM 986 O O . ASP A 1 127 ? 7.004 -10.451 -19.967 1.00 85.06 127 ASP A O 1
ATOM 990 N N . PRO A 1 128 ? 7.656 -12.405 -19.051 1.00 84.88 128 PRO A N 1
ATOM 991 C CA . PRO A 1 128 ? 9.079 -12.141 -19.232 1.00 84.88 128 PRO A CA 1
ATOM 992 C C . PRO A 1 128 ? 9.482 -12.004 -20.700 1.00 84.88 128 PRO A C 1
ATOM 994 O O . PRO A 1 128 ? 10.389 -11.231 -20.999 1.00 84.88 128 PRO A O 1
ATOM 997 N N . ASP A 1 129 ? 8.820 -12.728 -21.605 1.00 85.00 129 ASP A N 1
ATOM 998 C CA . ASP A 1 129 ? 9.157 -12.708 -23.027 1.00 85.00 129 ASP A CA 1
ATOM 999 C C . ASP A 1 129 ? 8.713 -11.379 -23.643 1.00 85.00 129 ASP A C 1
ATOM 1001 O O . ASP A 1 129 ? 9.482 -10.734 -24.362 1.00 85.00 129 ASP A O 1
ATOM 1005 N N . ARG A 1 130 ? 7.508 -10.915 -23.284 1.00 84.19 130 ARG A N 1
ATOM 1006 C CA . ARG A 1 130 ? 7.014 -9.591 -23.685 1.00 84.19 130 ARG A CA 1
ATOM 1007 C C . ARG A 1 130 ? 7.859 -8.465 -23.088 1.00 84.19 130 ARG A C 1
ATOM 1009 O O . ARG A 1 130 ? 8.229 -7.541 -23.805 1.00 84.19 130 ARG A O 1
ATOM 1016 N N . ALA A 1 131 ? 8.202 -8.556 -21.803 1.00 83.50 131 ALA A N 1
ATOM 1017 C CA . ALA A 1 131 ? 9.040 -7.561 -21.137 1.00 83.50 131 ALA A CA 1
ATOM 1018 C C . ALA A 1 131 ? 10.439 -7.483 -21.768 1.00 83.50 131 ALA A C 1
ATOM 1020 O O . ALA A 1 131 ? 10.973 -6.397 -21.977 1.00 83.50 131 ALA A O 1
ATOM 1021 N N . TYR A 1 132 ? 11.028 -8.631 -22.112 1.00 84.69 132 TYR A N 1
ATOM 1022 C CA . TYR A 1 132 ? 12.326 -8.676 -22.774 1.00 84.69 132 TYR A CA 1
ATOM 1023 C C . TYR A 1 132 ? 12.281 -8.070 -24.181 1.00 84.69 132 TYR A C 1
ATOM 1025 O O . TYR A 1 132 ? 13.180 -7.311 -24.539 1.00 84.69 132 TYR A O 1
ATOM 1033 N N . ALA A 1 133 ? 11.236 -8.366 -24.959 1.00 86.31 133 ALA A N 1
ATOM 1034 C CA . ALA A 1 133 ? 11.044 -7.775 -26.281 1.00 86.31 133 ALA A CA 1
ATOM 1035 C C . ALA A 1 133 ? 10.938 -6.241 -26.212 1.00 86.31 133 ALA A C 1
ATOM 1037 O O . ALA A 1 133 ? 11.665 -5.566 -26.936 1.00 86.31 133 ALA A O 1
ATOM 1038 N N . ALA A 1 134 ? 10.138 -5.708 -25.282 1.00 83.38 134 ALA A N 1
ATOM 1039 C CA . ALA A 1 134 ? 9.989 -4.264 -25.082 1.00 83.38 134 ALA A CA 1
ATOM 1040 C C . ALA A 1 134 ? 11.323 -3.581 -24.726 1.00 83.38 134 ALA A C 1
ATOM 1042 O O . ALA A 1 134 ? 11.677 -2.557 -25.298 1.00 83.38 134 ALA A O 1
ATOM 1043 N N . ILE A 1 135 ? 12.132 -4.193 -23.851 1.00 85.12 135 ILE A N 1
ATOM 1044 C CA . ILE A 1 135 ? 13.465 -3.663 -23.512 1.00 85.12 135 ILE A CA 1
ATOM 1045 C C . ILE A 1 135 ? 14.386 -3.635 -24.741 1.00 85.12 135 ILE A C 1
ATOM 1047 O O . ILE A 1 135 ? 15.175 -2.704 -24.906 1.00 85.12 135 ILE A O 1
ATOM 1051 N N . LEU A 1 136 ? 14.343 -4.667 -25.589 1.00 86.25 136 LEU A N 1
ATOM 1052 C CA . LEU A 1 136 ? 15.153 -4.699 -26.808 1.00 86.25 136 LEU A CA 1
ATOM 1053 C C . LEU A 1 136 ? 14.723 -3.626 -27.814 1.00 86.25 136 LEU A C 1
ATOM 1055 O O . LEU A 1 136 ? 15.595 -3.052 -28.469 1.00 86.25 136 LEU A O 1
ATOM 1059 N N . GLU A 1 137 ? 13.421 -3.361 -27.922 1.00 85.00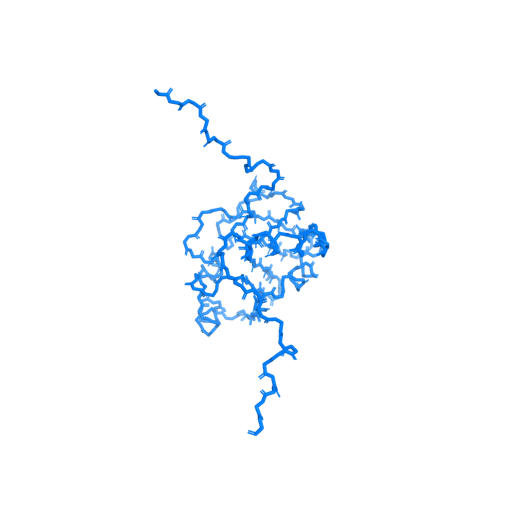 137 GLU A N 1
ATOM 1060 C CA . GLU A 1 137 ? 12.874 -2.265 -28.728 1.00 85.00 137 GLU A CA 1
ATOM 1061 C C . GLU A 1 137 ? 13.361 -0.909 -28.201 1.00 85.00 137 GLU A C 1
ATOM 1063 O O . GLU A 1 137 ? 14.009 -0.178 -28.951 1.00 85.00 137 GLU A O 1
ATOM 1068 N N . ASP A 1 138 ? 13.219 -0.638 -26.901 1.00 78.94 138 ASP A N 1
ATOM 1069 C CA . ASP A 1 138 ? 13.707 0.599 -26.271 1.00 78.94 138 ASP A CA 1
ATOM 1070 C C . ASP A 1 138 ? 15.218 0.810 -26.491 1.00 78.94 138 ASP A C 1
ATOM 1072 O O . ASP A 1 138 ? 15.677 1.905 -26.828 1.00 78.94 138 ASP A O 1
ATOM 1076 N N . ILE A 1 139 ? 16.032 -0.243 -26.330 1.00 82.06 139 ILE A N 1
ATOM 1077 C CA . ILE A 1 139 ? 17.486 -0.173 -26.564 1.00 82.06 139 ILE A CA 1
ATOM 1078 C C . ILE A 1 139 ? 17.790 0.185 -28.025 1.00 82.06 139 ILE A C 1
ATOM 1080 O O . ILE A 1 139 ? 18.718 0.963 -28.287 1.00 82.06 139 ILE A O 1
ATOM 1084 N N . ALA A 1 140 ? 17.037 -0.385 -28.969 1.00 80.94 140 ALA A N 1
ATOM 1085 C CA . ALA A 1 140 ? 17.198 -0.108 -30.390 1.00 80.94 140 ALA A CA 1
ATOM 1086 C C . ALA A 1 140 ? 16.805 1.338 -30.735 1.00 80.94 140 ALA A C 1
ATOM 1088 O O . ALA A 1 140 ? 17.525 1.986 -31.499 1.00 80.94 140 ALA A O 1
ATOM 1089 N N . GLU A 1 141 ? 15.733 1.862 -30.137 1.00 78.38 141 GLU A N 1
ATOM 1090 C CA . GLU A 1 141 ? 15.259 3.238 -30.333 1.00 78.38 141 GLU A CA 1
ATOM 1091 C C . GLU A 1 141 ? 16.207 4.290 -29.750 1.00 78.38 141 GLU A C 1
ATOM 1093 O O . GLU A 1 141 ? 16.487 5.307 -30.387 1.00 78.38 141 GLU A O 1
ATOM 1098 N N . ILE A 1 142 ? 16.778 4.029 -28.571 1.00 74.62 142 ILE A N 1
ATOM 1099 C CA . ILE A 1 142 ? 17.735 4.936 -27.916 1.00 74.62 142 ILE A CA 1
ATOM 1100 C C . ILE A 1 142 ? 19.080 4.976 -28.678 1.00 74.62 142 ILE A C 1
ATOM 1102 O O . ILE A 1 142 ? 19.924 5.845 -28.438 1.00 74.62 142 ILE A O 1
ATOM 1106 N N . GLY A 1 143 ? 19.308 4.057 -29.626 1.00 62.16 143 GLY A N 1
ATOM 1107 C CA . GLY A 1 143 ? 20.563 3.953 -30.374 1.00 62.16 143 GLY A CA 1
ATOM 1108 C C . GLY A 1 143 ? 21.743 3.521 -29.496 1.00 62.16 143 GLY A C 1
ATOM 1109 O O . GLY A 1 143 ? 22.907 3.676 -29.880 1.00 62.16 143 GLY A O 1
ATOM 1110 N N . CYS A 1 144 ? 21.464 2.975 -28.309 1.00 56.84 144 CYS A N 1
ATOM 1111 C CA . CYS A 1 144 ? 22.478 2.422 -27.429 1.00 56.84 144 CYS A CA 1
ATOM 1112 C C . CYS A 1 144 ? 22.945 1.083 -28.000 1.00 56.84 144 CYS A C 1
ATOM 1114 O O . CYS A 1 144 ? 22.277 0.061 -27.879 1.00 56.84 144 CYS A O 1
ATOM 1116 N N . SER A 1 145 ? 24.136 1.059 -28.598 1.00 56.88 145 SER A N 1
ATOM 1117 C CA . SER A 1 145 ? 24.794 -0.197 -28.948 1.00 56.88 145 SER A CA 1
ATOM 1118 C C . SER A 1 145 ? 25.031 -1.020 -27.676 1.00 56.88 145 SER A C 1
ATOM 1120 O O . SER A 1 145 ? 25.930 -0.711 -26.890 1.00 56.88 145 SER A O 1
ATOM 1122 N N . PHE A 1 146 ? 24.221 -2.060 -27.474 1.00 56.09 146 PHE A N 1
ATOM 1123 C CA . PHE A 1 146 ? 24.383 -3.031 -26.399 1.00 56.09 146 PHE A CA 1
ATOM 1124 C C . PHE A 1 146 ? 25.733 -3.745 -26.573 1.00 56.09 146 PHE A C 1
ATOM 1126 O O . PHE A 1 146 ? 25.887 -4.593 -27.452 1.00 56.09 146 PHE A O 1
ATOM 1133 N N . MET A 1 147 ? 26.738 -3.396 -25.763 1.00 55.50 147 MET A N 1
ATOM 1134 C CA . MET A 1 147 ? 27.948 -4.210 -25.637 1.00 55.50 147 MET A CA 1
ATOM 1135 C C . MET A 1 147 ? 27.704 -5.267 -24.555 1.00 55.50 147 MET A C 1
ATOM 1137 O O . MET A 1 147 ? 27.605 -4.912 -23.380 1.00 55.50 147 MET A O 1
ATOM 1141 N N . PRO A 1 148 ? 27.607 -6.563 -24.902 1.00 56.72 148 PRO A N 1
ATOM 1142 C CA . PRO A 1 148 ? 27.445 -7.608 -23.902 1.00 56.72 148 PRO A CA 1
ATOM 1143 C C . PRO A 1 148 ? 28.652 -7.637 -22.954 1.00 56.72 148 PRO A C 1
ATOM 1145 O O . PRO A 1 148 ? 29.807 -7.601 -23.388 1.00 56.72 148 PRO A O 1
ATOM 1148 N N . TRP A 1 149 ? 28.374 -7.756 -21.651 1.00 53.09 149 TRP A N 1
ATOM 1149 C CA . TRP A 1 149 ? 29.355 -7.754 -20.552 1.00 53.09 149 TRP A CA 1
ATOM 1150 C C . TRP A 1 149 ? 30.528 -8.729 -20.761 1.00 53.09 149 TRP A C 1
ATOM 1152 O O . TRP A 1 149 ? 31.644 -8.482 -20.309 1.00 53.09 149 TRP A O 1
ATOM 1162 N N . SER A 1 150 ? 30.315 -9.808 -21.521 1.00 55.88 150 SER A N 1
ATOM 1163 C CA . SER A 1 150 ? 31.342 -10.791 -21.881 1.00 55.88 150 SER A CA 1
ATOM 1164 C C . SER A 1 150 ? 32.505 -10.236 -22.717 1.00 55.88 150 SER A C 1
ATOM 1166 O O . SER A 1 150 ? 33.501 -10.936 -22.876 1.00 55.88 150 SER A O 1
ATOM 1168 N N . GLN A 1 151 ? 32.412 -9.014 -23.256 1.00 53.06 151 GLN A N 1
ATOM 1169 C CA . GLN A 1 151 ? 33.517 -8.355 -23.968 1.00 53.06 151 GLN A CA 1
ATOM 1170 C C . GLN A 1 151 ? 34.257 -7.289 -23.139 1.00 53.06 151 GLN A C 1
ATOM 1172 O O . GLN A 1 151 ? 35.278 -6.777 -23.590 1.00 53.06 151 GLN A O 1
ATOM 1177 N N . ALA A 1 152 ? 33.806 -6.980 -21.917 1.00 54.47 152 ALA A N 1
ATOM 1178 C CA . ALA A 1 152 ? 34.388 -5.911 -21.099 1.00 54.47 152 ALA A CA 1
ATOM 1179 C C . ALA A 1 152 ? 35.619 -6.335 -20.267 1.00 54.47 152 ALA A C 1
ATOM 1181 O O . ALA A 1 152 ? 36.282 -5.480 -19.685 1.00 54.47 152 ALA A O 1
ATOM 1182 N N . THR A 1 153 ? 35.955 -7.630 -20.196 1.00 53.31 153 THR A N 1
ATOM 1183 C CA . THR A 1 153 ? 37.022 -8.142 -19.307 1.00 53.31 153 THR A CA 1
ATOM 1184 C C . THR A 1 153 ? 38.289 -8.613 -20.021 1.00 53.31 153 THR A C 1
ATOM 1186 O O . THR A 1 153 ? 39.068 -9.364 -19.440 1.00 53.31 153 THR A O 1
ATOM 1189 N N . SER A 1 154 ? 38.527 -8.201 -21.266 1.00 51.44 154 SER A N 1
ATOM 1190 C CA . SER A 1 154 ? 39.812 -8.460 -21.929 1.00 51.44 154 SER A CA 1
ATOM 1191 C C . SER A 1 154 ? 40.636 -7.183 -22.019 1.00 51.44 154 SER A C 1
ATOM 1193 O O . SER A 1 154 ? 40.622 -6.502 -23.040 1.00 51.44 154 SER A O 1
ATOM 1195 N N . THR A 1 155 ? 41.395 -6.900 -20.961 1.00 43.06 155 THR A N 1
ATOM 1196 C CA . THR A 1 155 ? 42.581 -6.042 -21.054 1.00 43.06 155 THR A CA 1
ATOM 1197 C C . THR A 1 155 ? 43.767 -6.808 -20.452 1.00 43.06 155 THR A C 1
ATOM 1199 O O . THR A 1 155 ? 43.629 -7.289 -19.325 1.00 43.06 155 THR A O 1
ATOM 1202 N N . PRO A 1 156 ? 44.875 -6.994 -21.197 1.00 54.50 156 PRO A N 1
ATOM 1203 C CA . PRO A 1 156 ? 46.107 -7.613 -20.701 1.00 54.50 156 PRO A CA 1
ATOM 1204 C C . PRO A 1 156 ? 46.869 -6.736 -19.700 1.00 54.50 156 PRO A C 1
ATOM 1206 O O . PRO A 1 156 ? 46.695 -5.496 -19.733 1.00 54.50 156 PRO A O 1
#

pLDDT: mean 82.03, std 16.67, range [36.94, 97.75]

Radius of gyration: 19.79 Å; chains: 1; bounding box: 65×32×60 Å

Foldseek 3Di:
DDDDDPPPPPDADDAQAEKEWEDDPPDQIFIAGHHDDLADLLLQAPCSVVVDDRVRGPFADAEHYQWYWYAYPVQQEIEIEGDDPVRYDDQVSSCVSHDPHHYHYDYHPCVVVVVRNVRSYHYDDDDVVVVVVVVVVVCVVVVPDDDPPVPVPDDD

Secondary structure (DSSP, 8-state):
----------SS---BSEEEEEE-TTSPPEEEEE-S-SS-GGGGGGGHHHH--GGG---SB-S-BSEEEEEETTTTEEEEEES-GGGS--HHHHHHHSTTSEEEE-TT-HHHHHHHTTTSB-PPPP-HHHHHHHHHHHHHHTT-----GGGTT---

Sequence (156 aa):
MEPDEVGEYADEPDPVICLVTIDEAGLAPSCYAVLGTECHPVALGPALLDEFIPEYDVGPWHGHAMAGIHVDVARRRVAWWGLYPASHPMPGEVERLWPGWQVDFHGDAWEEHVRLAAGAFVPPRPDPDRAYAAILEDIAEIGCSFMPWSQATSTP

Organism: NCBI:txid2908204